Protein AF-A0A8T6UE60-F1 (afdb_monomer_lite)

Sequence (66 aa):
MRLRDDVPLN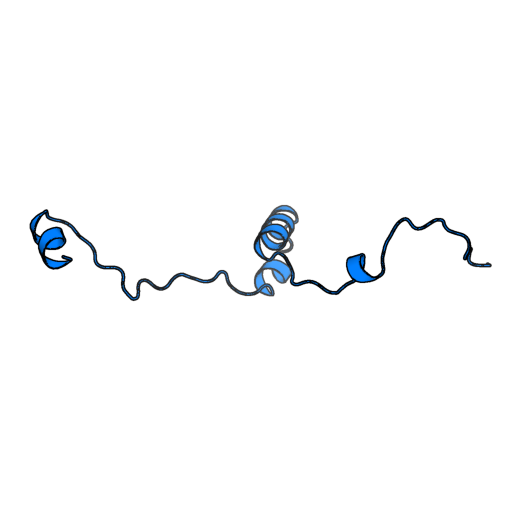LALEDLAVAGLDTDAVRELFEELEFVKLVNELAPRKVLGRAGYRTVITAGDLEDLA

Foldseek 3Di:
DDDDPPDPDPDDVVNVDDDDDPLVVVLVVCVVVVVVVVNVVGDDDPPPDCVPPDDDPDPVSVVVVD

Secondary structure (DSSP, 8-state):
------------SGGGS-PPP-HHHHHHHHHHTT-HHHHHHSPPP----STT-----SHHHHHTT-

Structure (mmCIF, N/CA/C/O backbone):
data_AF-A0A8T6UE60-F1
#
_entry.id   AF-A0A8T6UE60-F1
#
loop_
_atom_site.group_PDB
_atom_site.id
_atom_site.type_symbol
_atom_site.label_atom_id
_atom_site.label_alt_id
_atom_site.label_comp_id
_atom_site.label_asym_id
_atom_site.label_entity_id
_atom_site.label_seq_id
_atom_site.pdbx_PDB_ins_code
_atom_site.Cartn_x
_atom_site.Cartn_y
_atom_site.Cartn_z
_atom_site.occupancy
_atom_site.B_iso_or_equiv
_atom_site.auth_seq_id
_atom_site.auth_comp_id
_atom_site.auth_asym_id
_atom_site.auth_atom_id
_atom_site.pdbx_PDB_model_num
ATOM 1 N N . MET A 1 1 ? 21.215 17.004 -24.673 1.00 67.31 1 MET A N 1
ATOM 2 C CA . MET A 1 1 ? 21.008 15.847 -23.778 1.00 67.31 1 MET A CA 1
ATOM 3 C C . MET A 1 1 ? 20.428 14.724 -24.628 1.00 67.31 1 MET A C 1
ATOM 5 O O . MET A 1 1 ? 19.417 14.965 -25.271 1.00 67.31 1 MET A O 1
ATOM 9 N N . ARG A 1 2 ? 21.109 13.577 -24.752 1.00 87.00 2 ARG A N 1
ATOM 10 C CA . ARG A 1 2 ? 20.585 12.387 -25.450 1.00 87.00 2 ARG A CA 1
ATOM 11 C C . ARG A 1 2 ? 20.308 11.313 -24.405 1.00 87.00 2 ARG A C 1
ATOM 13 O O . ARG A 1 2 ? 21.128 11.143 -23.505 1.00 87.00 2 ARG A O 1
ATOM 20 N N . LEU A 1 3 ? 19.157 10.660 -24.514 1.00 90.81 3 LEU A N 1
ATOM 21 C CA . LEU A 1 3 ? 18.830 9.496 -23.700 1.00 90.81 3 LEU A CA 1
ATOM 22 C C . LEU A 1 3 ? 19.623 8.287 -24.211 1.00 90.81 3 LEU A C 1
ATOM 24 O O . LEU A 1 3 ? 20.035 8.253 -25.372 1.00 90.81 3 LEU A O 1
ATOM 28 N N . ARG A 1 4 ? 19.922 7.367 -23.295 1.00 92.25 4 ARG A N 1
ATOM 29 C CA . ARG A 1 4 ? 20.574 6.096 -23.598 1.00 92.25 4 ARG A CA 1
ATOM 30 C C . ARG A 1 4 ? 19.505 5.022 -23.675 1.00 92.25 4 ARG A C 1
ATOM 32 O O . ARG A 1 4 ? 18.817 4.785 -22.686 1.00 92.25 4 ARG A O 1
ATOM 39 N N . ASP A 1 5 ? 19.431 4.375 -24.827 1.00 93.31 5 ASP A N 1
ATOM 40 C CA . ASP A 1 5 ? 18.388 3.397 -25.145 1.00 93.31 5 ASP A CA 1
ATOM 41 C C . ASP A 1 5 ? 18.924 1.953 -25.048 1.00 93.31 5 ASP A C 1
ATOM 43 O O . ASP A 1 5 ? 18.211 0.989 -25.302 1.00 93.31 5 ASP A O 1
ATOM 47 N N . ASP A 1 6 ? 20.199 1.801 -24.678 1.00 92.75 6 ASP A N 1
ATOM 48 C CA . ASP A 1 6 ? 20.964 0.552 -24.628 1.00 92.75 6 ASP A CA 1
ATO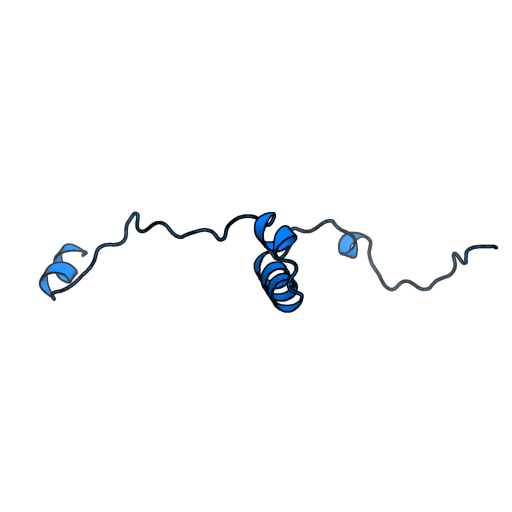M 49 C C . ASP A 1 6 ? 21.055 -0.046 -23.216 1.00 92.75 6 ASP A C 1
ATOM 51 O O . ASP A 1 6 ? 21.973 -0.805 -22.903 1.00 92.75 6 ASP A O 1
ATOM 55 N N . VAL A 1 7 ? 20.130 0.324 -22.330 1.00 91.25 7 VAL A N 1
ATOM 56 C CA . VAL A 1 7 ? 20.150 -0.132 -20.939 1.00 91.25 7 VAL A CA 1
ATOM 57 C C . VAL A 1 7 ? 19.760 -1.614 -20.885 1.00 91.25 7 VAL A C 1
ATOM 59 O O . VAL A 1 7 ? 18.668 -1.967 -21.332 1.00 91.25 7 VAL A O 1
ATOM 62 N N . PRO A 1 8 ? 20.606 -2.496 -20.320 1.00 92.19 8 PRO A N 1
ATOM 63 C CA . PRO A 1 8 ? 20.277 -3.909 -20.183 1.00 92.19 8 PRO A CA 1
ATOM 64 C C . PRO A 1 8 ? 19.246 -4.0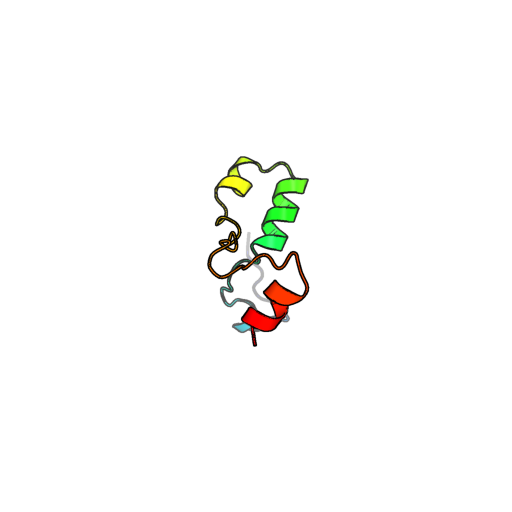93 -19.061 1.00 92.19 8 PRO A C 1
ATOM 66 O O . PRO A 1 8 ? 19.597 -4.225 -17.889 1.00 92.19 8 PRO A O 1
ATOM 69 N N . LEU A 1 9 ? 17.963 -4.069 -19.419 1.00 91.25 9 LEU A N 1
ATOM 70 C CA . LEU A 1 9 ? 16.858 -4.321 -18.498 1.00 91.25 9 LEU A CA 1
ATOM 71 C C . LEU A 1 9 ? 16.580 -5.822 -18.426 1.00 91.25 9 LEU A C 1
ATOM 73 O O . LEU A 1 9 ? 16.266 -6.452 -19.433 1.00 91.25 9 LEU A O 1
ATOM 77 N N . ASN A 1 10 ? 16.673 -6.387 -17.225 1.00 93.06 10 ASN A N 1
ATOM 78 C CA . ASN A 1 10 ? 16.281 -7.768 -16.957 1.00 93.06 10 ASN A CA 1
ATOM 79 C C . ASN A 1 10 ? 14.832 -7.811 -16.453 1.00 93.06 10 ASN A C 1
ATOM 81 O O . ASN A 1 10 ? 14.586 -8.169 -15.305 1.00 93.06 10 ASN A O 1
ATOM 85 N N . LEU A 1 11 ? 13.906 -7.334 -17.284 1.00 93.00 11 LEU A N 1
ATOM 86 C CA . LEU A 1 11 ? 12.474 -7.275 -16.994 1.00 93.00 11 LEU A CA 1
ATOM 87 C C . LEU A 1 11 ? 11.703 -7.798 -18.204 1.00 93.00 11 LEU A C 1
ATOM 89 O O . LEU A 1 11 ? 12.055 -7.493 -19.347 1.00 93.00 11 LEU A O 1
ATOM 93 N N . ALA A 1 12 ? 10.652 -8.560 -17.946 1.00 92.12 12 ALA A N 1
ATOM 94 C CA . ALA A 1 12 ? 9.672 -8.966 -18.937 1.00 92.12 12 ALA A CA 1
ATOM 95 C C . ALA A 1 12 ? 8.505 -7.959 -18.966 1.00 92.12 12 ALA A C 1
ATOM 97 O O . ALA A 1 12 ? 8.347 -7.136 -18.062 1.00 92.12 12 ALA A O 1
ATOM 98 N N . LEU A 1 13 ? 7.674 -7.985 -20.011 1.00 90.69 13 LE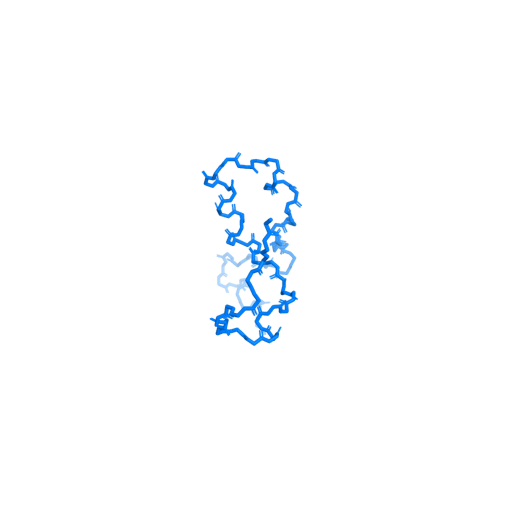U A N 1
ATOM 99 C CA . LEU A 1 13 ? 6.525 -7.067 -20.094 1.00 90.69 13 LEU A CA 1
ATOM 100 C C . LEU A 1 13 ? 5.476 -7.375 -19.020 1.00 90.69 13 LEU A C 1
ATOM 102 O O . LEU A 1 13 ? 4.771 -6.483 -18.557 1.00 90.69 13 LEU A O 1
ATOM 106 N N . GLU A 1 14 ? 5.398 -8.634 -18.610 1.00 91.94 14 GLU A N 1
ATOM 107 C CA . GLU A 1 14 ? 4.509 -9.141 -17.575 1.00 91.94 14 GLU A CA 1
ATOM 108 C C . GLU A 1 14 ? 4.843 -8.545 -16.202 1.00 91.94 14 GLU A C 1
ATOM 110 O O . GLU A 1 14 ? 3.934 -8.293 -15.414 1.00 91.94 14 GLU A O 1
ATOM 115 N N . ASP A 1 15 ? 6.118 -8.230 -15.949 1.00 91.31 15 ASP A N 1
ATOM 116 C CA . ASP A 1 15 ? 6.569 -7.576 -14.712 1.00 91.31 15 ASP A CA 1
ATOM 117 C C . ASP A 1 15 ? 6.062 -6.128 -14.606 1.00 91.31 15 ASP A C 1
ATOM 119 O O . ASP A 1 15 ? 6.014 -5.550 -13.521 1.00 91.31 15 ASP A O 1
ATOM 123 N N . LEU A 1 16 ? 5.677 -5.533 -15.739 1.00 93.06 16 LEU A N 1
ATOM 124 C CA . LEU A 1 16 ? 5.132 -4.179 -15.836 1.00 93.06 16 LEU A CA 1
ATOM 125 C C . LEU A 1 16 ? 3.597 -4.163 -15.823 1.00 93.06 16 LEU A C 1
ATOM 127 O O . LEU A 1 16 ? 2.990 -3.099 -15.981 1.00 93.06 16 LEU A O 1
ATOM 131 N N . ALA A 1 17 ? 2.953 -5.323 -15.673 1.00 93.19 17 ALA A N 1
ATOM 132 C CA . ALA A 1 17 ? 1.505 -5.401 -15.605 1.00 93.19 17 ALA A CA 1
ATOM 133 C C . ALA A 1 17 ? 0.977 -4.637 -14.381 1.00 93.19 17 ALA A C 1
ATOM 135 O O . ALA A 1 17 ? 1.488 -4.755 -13.267 1.00 93.19 17 ALA A O 1
ATOM 136 N N . VAL A 1 18 ? -0.093 -3.866 -14.581 1.00 91.94 18 VAL A N 1
ATOM 137 C CA . VAL A 1 18 ? -0.769 -3.174 -13.479 1.00 91.94 18 VAL A CA 1
ATOM 138 C C . VAL A 1 18 ? -1.459 -4.214 -12.599 1.00 91.94 18 VAL A C 1
ATOM 140 O O . VAL A 1 18 ? -2.457 -4.815 -12.999 1.00 91.94 18 VAL A O 1
ATOM 143 N N . ALA A 1 19 ? -0.927 -4.415 -11.396 1.00 87.12 19 ALA A N 1
ATOM 144 C CA . ALA A 1 19 ? -1.530 -5.242 -10.361 1.00 87.12 19 ALA A CA 1
ATOM 145 C C . ALA A 1 19 ? -2.362 -4.398 -9.381 1.00 87.12 19 ALA A C 1
ATOM 147 O O . ALA A 1 19 ? -2.244 -3.172 -9.314 1.00 87.12 19 ALA A O 1
ATOM 148 N N . GLY A 1 20 ? -3.218 -5.069 -8.609 1.00 87.19 20 GLY A N 1
ATOM 149 C CA . GLY A 1 20 ? -3.900 -4.443 -7.479 1.00 87.19 20 GLY A CA 1
ATOM 150 C C . GLY A 1 20 ? -2.909 -4.010 -6.395 1.00 87.19 20 GLY A C 1
ATOM 151 O O . GLY A 1 20 ? -1.845 -4.606 -6.238 1.00 87.19 20 GLY A O 1
ATOM 152 N N . LEU A 1 21 ? -3.275 -2.976 -5.639 1.00 86.88 21 LEU A N 1
ATOM 153 C CA . LEU A 1 21 ? -2.483 -2.493 -4.512 1.00 86.88 21 LEU A CA 1
ATOM 154 C C . LEU A 1 21 ? -2.601 -3.455 -3.324 1.00 86.88 21 LEU A C 1
ATOM 156 O O . LEU A 1 21 ? -3.713 -3.851 -2.967 1.00 86.88 21 LEU A O 1
ATOM 160 N N . ASP A 1 22 ? -1.486 -3.751 -2.659 1.00 90.06 22 ASP A N 1
ATOM 161 C CA . ASP A 1 22 ? -1.522 -4.337 -1.319 1.00 90.06 22 ASP A CA 1
ATOM 162 C C . ASP A 1 22 ? -1.933 -3.252 -0.313 1.00 90.06 22 ASP A C 1
ATOM 164 O O . ASP A 1 22 ? -1.128 -2.443 0.153 1.00 90.06 22 ASP A O 1
ATOM 168 N N . THR A 1 23 ? -3.230 -3.185 -0.026 1.00 90.06 23 THR A N 1
ATOM 169 C CA . THR A 1 23 ? -3.799 -2.133 0.819 1.00 90.06 23 THR A CA 1
ATOM 170 C C . THR A 1 23 ? -3.342 -2.201 2.270 1.00 90.06 23 THR A C 1
ATOM 172 O O . THR A 1 23 ? -3.396 -1.175 2.946 1.00 90.06 23 THR A O 1
ATOM 175 N N . ASP A 1 24 ? -2.930 -3.372 2.763 1.00 91.12 24 ASP A N 1
ATOM 176 C CA . ASP A 1 24 ? -2.462 -3.509 4.143 1.00 91.12 24 ASP A CA 1
ATOM 177 C C . ASP A 1 24 ? -1.015 -3.021 4.263 1.00 91.12 24 ASP A C 1
ATOM 179 O O . ASP A 1 24 ? -0.747 -2.172 5.115 1.00 91.12 24 ASP A O 1
ATOM 183 N N . ALA A 1 25 ? -0.129 -3.435 3.350 1.00 92.44 25 ALA A N 1
ATOM 184 C CA . ALA A 1 25 ? 1.260 -2.966 3.328 1.00 92.44 25 ALA A CA 1
ATOM 185 C C . ALA A 1 25 ? 1.362 -1.445 3.109 1.00 92.44 25 ALA A C 1
ATOM 187 O O . ALA A 1 25 ? 2.148 -0.755 3.758 1.00 92.44 25 ALA A O 1
ATOM 188 N N . VAL A 1 26 ? 0.535 -0.889 2.217 1.00 93.44 26 VAL A N 1
ATOM 189 C CA . VAL A 1 26 ? 0.526 0.561 1.959 1.00 93.44 26 VAL A CA 1
ATOM 190 C C . VAL A 1 26 ? -0.016 1.344 3.147 1.00 93.44 26 VAL A C 1
ATOM 192 O O . VAL A 1 26 ? 0.482 2.429 3.444 1.00 93.44 26 VAL A O 1
ATOM 195 N N . ARG A 1 27 ? -1.025 0.811 3.841 1.00 93.19 27 ARG A N 1
ATOM 196 C CA . ARG A 1 27 ? -1.569 1.455 5.036 1.00 93.19 27 ARG A CA 1
ATOM 197 C C . ARG A 1 27 ? -0.535 1.505 6.154 1.00 93.19 27 ARG A C 1
ATOM 199 O O . ARG A 1 27 ? -0.367 2.572 6.729 1.00 93.19 27 ARG A O 1
ATOM 206 N N . GLU A 1 28 ? 0.163 0.401 6.413 1.00 94.94 28 GLU A N 1
ATOM 207 C CA . GLU A 1 28 ? 1.242 0.340 7.406 1.00 94.94 28 GLU A CA 1
ATOM 208 C C . GLU A 1 28 ? 2.326 1.386 7.112 1.00 94.94 28 GLU A C 1
ATOM 210 O O . GLU A 1 28 ? 2.647 2.206 7.971 1.00 94.94 28 GLU A O 1
ATOM 215 N N . LEU A 1 29 ? 2.797 1.445 5.862 1.00 96.31 29 LEU A N 1
ATOM 216 C CA . LEU A 1 29 ? 3.790 2.432 5.439 1.00 96.31 29 LEU A CA 1
ATOM 217 C C . LEU A 1 29 ? 3.288 3.879 5.598 1.00 96.31 29 LEU A C 1
ATOM 219 O O . LEU A 1 29 ? 4.033 4.766 6.006 1.00 96.31 29 LEU A O 1
ATOM 223 N N . PHE A 1 30 ? 2.028 4.153 5.257 1.00 95.38 30 PHE A N 1
ATOM 224 C CA . PHE A 1 30 ? 1.463 5.500 5.376 1.00 95.38 30 PHE A CA 1
ATOM 225 C C . PHE A 1 30 ? 1.212 5.916 6.827 1.00 95.38 30 PHE A C 1
ATOM 227 O O . PHE A 1 30 ? 1.300 7.105 7.129 1.00 95.38 30 PHE A O 1
ATOM 234 N N . GLU A 1 31 ? 0.900 4.968 7.709 1.00 94.44 31 GLU A N 1
ATOM 235 C CA . GLU A 1 31 ? 0.804 5.204 9.149 1.00 94.44 31 GLU A CA 1
ATOM 236 C C . GLU A 1 31 ? 2.186 5.529 9.737 1.00 94.44 31 GLU A C 1
ATOM 238 O O . GLU A 1 31 ? 2.299 6.512 10.469 1.00 94.44 31 GLU A O 1
ATOM 243 N N . GLU A 1 32 ? 3.240 4.796 9.351 1.00 97.06 32 GLU A N 1
ATOM 244 C CA . GLU A 1 32 ? 4.628 5.073 9.761 1.00 97.06 32 GLU A CA 1
ATOM 245 C C . GLU A 1 32 ? 5.096 6.472 9.330 1.00 97.06 32 GLU A C 1
ATOM 247 O O . GLU A 1 32 ? 5.735 7.190 10.096 1.00 97.06 32 GLU A O 1
ATOM 252 N N . LEU A 1 33 ? 4.749 6.879 8.108 1.00 97.81 33 LEU A N 1
ATOM 253 C CA . LEU A 1 33 ? 5.144 8.169 7.535 1.00 97.81 33 LEU A CA 1
ATOM 254 C C . LEU A 1 33 ? 4.188 9.322 7.881 1.00 97.81 33 LEU A C 1
ATOM 256 O O . LEU A 1 33 ? 4.331 10.421 7.343 1.00 97.81 33 LEU A O 1
ATOM 260 N N . GLU A 1 34 ? 3.197 9.081 8.741 1.00 94.88 34 GLU A N 1
ATOM 261 C CA . GLU A 1 34 ? 2.181 10.059 9.147 1.00 94.88 34 GLU A CA 1
ATOM 262 C C . GLU A 1 34 ? 1.405 10.688 7.968 1.00 94.88 34 GLU A C 1
ATOM 264 O O . GLU A 1 34 ? 0.910 11.819 8.032 1.00 94.88 34 GLU A O 1
ATOM 269 N N . PHE A 1 35 ? 1.212 9.946 6.875 1.00 96.62 35 PHE A N 1
ATOM 270 C CA . PHE A 1 35 ? 0.400 10.370 5.731 1.00 96.62 35 PHE A CA 1
ATOM 271 C C . PHE A 1 35 ? -1.103 10.217 5.996 1.00 96.62 35 PHE A C 1
ATOM 273 O O . PHE A 1 35 ? -1.847 9.625 5.214 1.00 96.62 35 PHE A O 1
ATOM 280 N N . VAL A 1 36 ? -1.582 10.823 7.083 1.00 91.44 36 VAL A N 1
ATOM 281 C CA . VAL A 1 36 ? -2.949 10.678 7.614 1.00 91.44 36 VAL A CA 1
ATOM 282 C C . VAL A 1 36 ? -4.033 10.935 6.558 1.00 91.44 36 VAL A C 1
ATOM 284 O O . VAL A 1 36 ? -5.043 10.237 6.520 1.00 91.44 36 VAL A O 1
ATOM 287 N N . LYS A 1 37 ? -3.834 11.914 5.664 1.00 92.25 37 LYS A N 1
ATOM 288 C CA . LYS A 1 37 ? -4.789 12.191 4.575 1.00 92.25 37 LYS A CA 1
ATOM 289 C C . LYS A 1 37 ? -4.900 11.020 3.598 1.00 92.25 37 LYS A C 1
ATOM 291 O O . LYS A 1 37 ? -6.009 10.603 3.291 1.00 92.25 37 LYS A O 1
ATOM 296 N N . LEU A 1 38 ? -3.768 10.453 3.185 1.00 90.81 38 LEU A N 1
ATOM 297 C CA . LEU A 1 38 ? -3.730 9.328 2.251 1.00 90.81 38 LEU A CA 1
ATOM 298 C C . LEU A 1 38 ? -4.266 8.042 2.891 1.00 90.81 38 LEU A C 1
ATOM 300 O O . LEU A 1 38 ? -4.980 7.287 2.239 1.00 90.81 38 LEU A O 1
ATOM 304 N N . VAL A 1 39 ? -4.016 7.824 4.187 1.00 89.69 39 VAL A N 1
ATOM 305 C CA . VAL A 1 39 ? -4.599 6.701 4.948 1.00 89.69 39 VAL A CA 1
ATOM 306 C C . VAL A 1 39 ? -6.133 6.718 4.904 1.00 89.69 39 VAL A C 1
ATOM 308 O O . VAL A 1 39 ? -6.757 5.655 4.820 1.00 89.69 39 VAL A O 1
ATOM 311 N N . ASN A 1 40 ? -6.736 7.911 4.938 1.00 86.94 40 ASN A N 1
ATOM 312 C CA . ASN A 1 40 ? -8.189 8.099 4.891 1.00 86.94 40 ASN A CA 1
ATOM 313 C C . ASN A 1 40 ? -8.783 7.948 3.481 1.00 86.94 40 ASN A C 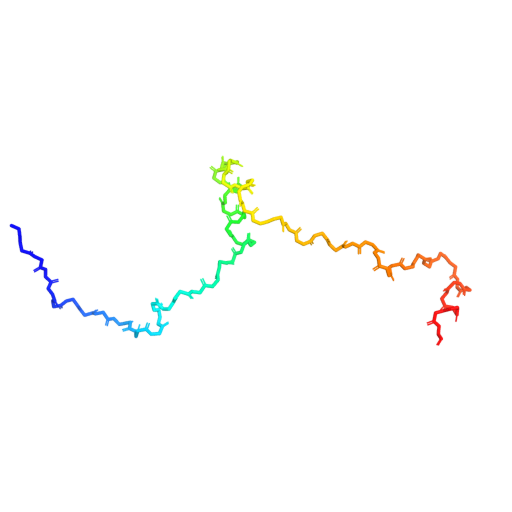1
ATOM 315 O O . ASN A 1 40 ? -9.979 7.697 3.353 1.00 86.94 40 ASN A O 1
ATOM 319 N N . GLU A 1 41 ? -7.969 8.101 2.437 1.00 89.06 41 GLU A N 1
ATOM 320 C CA . GLU A 1 41 ? -8.376 7.897 1.041 1.00 89.06 41 GLU A CA 1
ATOM 321 C C . GLU A 1 41 ? -8.306 6.419 0.619 1.00 89.06 41 GLU A C 1
ATOM 323 O O . GLU A 1 41 ? -8.962 6.014 -0.343 1.00 89.06 41 GLU A O 1
ATOM 328 N N . LEU A 1 42 ? -7.551 5.587 1.347 1.00 86.75 42 LEU A N 1
ATOM 329 C CA . LEU A 1 42 ? -7.507 4.142 1.121 1.00 86.75 42 LEU A CA 1
ATOM 330 C C . LEU A 1 42 ? -8.852 3.483 1.448 1.00 86.75 42 LEU A C 1
ATOM 332 O O . LEU A 1 42 ? -9.514 3.831 2.429 1.00 86.75 42 LEU A O 1
ATOM 336 N N . ALA A 1 43 ? -9.203 2.447 0.676 1.00 78.94 43 ALA A N 1
ATOM 337 C CA . ALA A 1 43 ? -10.405 1.653 0.911 1.00 78.94 43 ALA A CA 1
ATOM 338 C C . ALA A 1 43 ? -10.489 1.207 2.388 1.00 78.94 43 ALA A C 1
ATOM 340 O O . ALA A 1 43 ? -9.479 0.752 2.947 1.00 78.94 43 ALA A O 1
ATOM 341 N N . PRO A 1 44 ? -11.664 1.325 3.038 1.00 73.38 44 PRO A N 1
ATOM 342 C CA . PRO A 1 44 ? -11.832 0.883 4.414 1.00 73.38 44 PRO A CA 1
ATOM 343 C C . PRO A 1 44 ? -11.447 -0.588 4.538 1.00 73.38 44 PRO A C 1
ATOM 345 O O . PRO A 1 44 ? -11.785 -1.391 3.661 1.00 73.38 44 PRO A O 1
ATOM 348 N N . ARG A 1 45 ? -10.793 -0.969 5.644 1.00 72.94 45 ARG A N 1
ATOM 349 C CA . ARG A 1 45 ? -10.641 -2.393 5.963 1.00 72.94 45 ARG A CA 1
ATOM 350 C C . ARG A 1 45 ? -12.021 -3.032 5.909 1.00 72.94 45 ARG A C 1
ATOM 352 O O . ARG A 1 45 ? -12.981 -2.467 6.440 1.00 72.94 45 ARG A O 1
ATOM 359 N N . LYS A 1 46 ? -12.126 -4.205 5.279 1.00 65.25 46 LYS A N 1
ATOM 360 C CA . LYS A 1 46 ? -13.339 -5.019 5.369 1.00 65.25 46 LYS A CA 1
ATOM 361 C C . LYS A 1 46 ? -13.601 -5.283 6.847 1.00 65.25 46 LYS A C 1
ATOM 363 O O . LYS A 1 46 ? -12.966 -6.135 7.461 1.00 65.25 46 LYS A O 1
ATOM 368 N N . VAL A 1 47 ? -14.533 -4.532 7.419 1.00 62.28 47 VAL A N 1
ATOM 369 C CA . VAL A 1 47 ? -15.080 -4.830 8.732 1.00 62.28 47 VAL A CA 1
ATOM 370 C C . VAL A 1 47 ? -15.910 -6.083 8.522 1.00 62.28 47 VAL A C 1
ATOM 372 O O . VAL A 1 47 ? -16.966 -6.033 7.891 1.00 62.28 47 VAL A O 1
ATOM 375 N N . LEU A 1 48 ? -15.400 -7.227 8.978 1.00 65.50 48 LEU A N 1
ATOM 376 C CA . LEU A 1 48 ? -16.209 -8.434 9.066 1.00 65.50 48 LEU A CA 1
ATOM 377 C C . LEU A 1 48 ? -17.404 -8.086 9.955 1.00 65.50 48 LEU A C 1
ATOM 379 O O . LEU A 1 48 ? -17.261 -7.832 11.152 1.00 65.50 48 LEU A O 1
ATOM 383 N N . GLY A 1 49 ? -18.582 -7.980 9.344 1.00 64.81 49 GLY A N 1
ATOM 384 C CA . GLY A 1 49 ? -19.811 -7.780 10.089 1.00 64.81 49 GLY A CA 1
ATOM 385 C C . GLY A 1 49 ? -20.018 -8.966 11.024 1.00 64.81 49 GLY A C 1
ATOM 386 O O . GLY A 1 49 ? -19.733 -10.104 10.664 1.00 64.81 49 GLY A O 1
ATOM 387 N N . ARG A 1 50 ? -20.584 -8.725 12.209 1.00 64.94 50 ARG A N 1
ATOM 388 C CA . ARG A 1 50 ? -20.999 -9.801 13.129 1.00 64.94 50 ARG A CA 1
ATOM 389 C C . ARG A 1 50 ? -22.178 -10.636 12.598 1.00 64.94 50 ARG A C 1
ATOM 391 O O . ARG A 1 50 ? -22.710 -11.472 13.320 1.00 64.94 50 ARG A O 1
ATOM 398 N N . ALA A 1 51 ? -22.614 -10.409 11.359 1.00 66.25 51 ALA A N 1
ATOM 399 C CA . ALA A 1 51 ? -23.681 -11.172 10.733 1.00 66.25 51 ALA A CA 1
ATOM 400 C C . ALA A 1 51 ? -23.268 -12.649 10.636 1.00 66.25 51 ALA A C 1
ATOM 402 O O . ALA A 1 51 ? -22.286 -12.980 9.980 1.00 66.25 51 ALA A O 1
ATOM 403 N N . GLY A 1 52 ? -24.006 -13.522 11.324 1.00 65.06 52 GLY A N 1
ATOM 404 C CA . GLY A 1 52 ? -23.732 -14.961 11.379 1.00 65.06 52 GLY A CA 1
ATOM 405 C C . GLY A 1 52 ? -22.892 -15.422 12.574 1.00 65.06 52 GLY A C 1
ATOM 406 O O . GLY A 1 52 ? -22.784 -16.625 12.790 1.00 65.06 52 GLY A O 1
ATOM 407 N N . TYR A 1 53 ? -22.358 -14.512 13.396 1.00 72.25 53 TYR A N 1
ATOM 408 C CA . TYR A 1 53 ? -21.705 -14.892 14.649 1.00 72.25 53 TYR A CA 1
ATOM 409 C C . TYR A 1 53 ? -22.766 -15.161 15.723 1.00 72.25 53 TYR A C 1
ATOM 411 O O . TYR A 1 53 ? -23.548 -14.274 16.067 1.00 72.25 53 TYR A O 1
ATOM 419 N N . ARG A 1 54 ? -22.786 -16.383 16.265 1.00 72.81 54 ARG A N 1
ATOM 420 C CA . ARG A 1 54 ? -23.544 -16.739 17.473 1.00 72.81 54 ARG A CA 1
ATOM 421 C C . ARG A 1 54 ? -22.578 -16.860 18.645 1.00 72.81 54 ARG A C 1
ATOM 423 O O . ARG A 1 54 ? -21.527 -17.482 18.523 1.00 72.81 54 ARG A O 1
ATOM 430 N N . THR A 1 55 ? -22.929 -16.243 19.767 1.00 80.56 55 THR A N 1
ATOM 431 C CA . THR A 1 55 ? -22.159 -16.362 21.007 1.00 80.56 55 THR A CA 1
ATOM 432 C C . THR A 1 55 ? -22.591 -17.634 21.727 1.00 80.56 55 THR A C 1
ATOM 434 O O . THR A 1 55 ? -23.757 -17.753 22.085 1.00 80.56 55 THR A O 1
ATOM 437 N N . VAL A 1 56 ? -21.653 -18.555 21.946 1.00 84.94 56 VAL A N 1
ATOM 438 C CA . VAL A 1 56 ? -21.838 -19.768 22.757 1.00 84.94 56 VAL A CA 1
ATOM 439 C C . VAL A 1 56 ? -21.299 -19.465 24.150 1.00 84.94 56 VAL A C 1
ATOM 441 O O . VAL A 1 56 ? -20.117 -19.149 24.290 1.00 84.94 56 VAL A O 1
ATOM 444 N N . ILE A 1 57 ? -22.156 -19.497 25.168 1.00 88.19 57 ILE A N 1
ATOM 445 C CA . ILE A 1 57 ? -21.778 -19.193 26.558 1.00 88.19 57 ILE A CA 1
ATOM 446 C C . ILE A 1 57 ? -21.775 -20.476 27.393 1.00 88.19 57 ILE A C 1
ATOM 448 O O . ILE A 1 57 ? -20.984 -20.618 28.326 1.00 88.19 57 ILE A O 1
ATOM 452 N N . THR A 1 58 ? -22.633 -21.428 27.042 1.00 88.31 58 THR A N 1
ATOM 453 C CA . THR A 1 58 ? -22.834 -22.688 27.751 1.00 88.31 58 THR A CA 1
ATOM 454 C C . THR A 1 58 ? -22.627 -23.885 26.827 1.00 88.31 58 THR A C 1
ATOM 456 O O . THR A 1 58 ? -22.637 -23.758 25.605 1.00 88.31 58 THR A O 1
ATOM 459 N N . ALA A 1 59 ? -22.450 -25.073 27.411 1.00 83.81 59 ALA A N 1
ATOM 460 C CA . ALA A 1 59 ? -22.362 -26.311 26.637 1.00 83.81 59 ALA A CA 1
ATOM 461 C C . ALA A 1 59 ? -23.654 -26.603 25.845 1.00 83.81 59 ALA A C 1
ATOM 463 O O . ALA A 1 59 ? -23.571 -27.132 24.743 1.00 83.81 59 ALA A O 1
ATOM 464 N N . GLY A 1 60 ? -24.823 -26.195 26.360 1.00 85.31 60 GLY A N 1
ATOM 465 C CA . GLY A 1 60 ? -26.103 -26.330 25.652 1.00 85.31 60 GLY A CA 1
ATOM 466 C C . GLY A 1 60 ? -26.178 -25.469 24.389 1.00 85.31 60 GLY A C 1
ATOM 467 O O . GLY A 1 60 ? -26.613 -25.946 23.348 1.00 85.31 60 GLY A O 1
ATOM 468 N N . ASP A 1 61 ? -25.635 -24.247 24.434 1.00 82.50 61 ASP A N 1
ATOM 4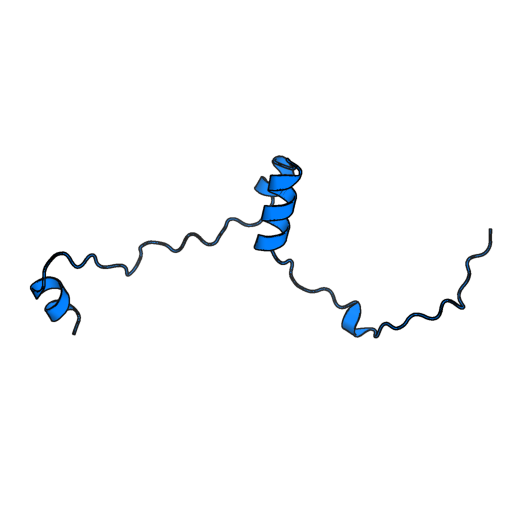69 C CA . ASP A 1 61 ? -25.584 -23.364 23.256 1.00 82.50 61 ASP A CA 1
ATOM 470 C C . ASP A 1 61 ? -24.740 -23.959 22.110 1.00 82.50 61 ASP A C 1
ATOM 472 O O . ASP A 1 61 ? -24.882 -23.552 20.957 1.00 82.50 61 ASP A O 1
ATOM 476 N N . LEU A 1 62 ? -23.825 -24.886 22.424 1.00 81.31 62 LEU A N 1
ATOM 477 C CA . LEU A 1 62 ? -23.001 -25.590 21.441 1.00 81.31 62 LEU A CA 1
ATOM 478 C C . LEU A 1 62 ? -23.749 -26.765 20.800 1.00 81.31 62 LEU A C 1
ATOM 480 O O . LEU A 1 62 ? -23.562 -27.023 19.614 1.00 81.31 62 LEU A O 1
ATOM 484 N N . GLU A 1 63 ? -24.589 -27.464 21.564 1.00 83.12 63 GLU A N 1
ATOM 485 C CA . GLU A 1 63 ? -25.420 -28.567 21.061 1.00 83.12 63 GLU A CA 1
ATOM 486 C C . GLU A 1 63 ? -26.481 -28.060 20.071 1.00 83.12 63 GLU A C 1
ATOM 488 O O . GLU A 1 63 ? -26.726 -28.710 19.059 1.00 83.12 63 GLU A O 1
ATOM 493 N N . ASP A 1 64 ? -27.004 -26.848 20.281 1.00 79.00 64 ASP A N 1
ATOM 494 C CA . ASP A 1 64 ? -27.949 -26.168 19.379 1.00 79.00 64 ASP A CA 1
ATOM 495 C C . ASP A 1 64 ? -27.337 -25.725 18.026 1.00 79.00 64 ASP A C 1
ATOM 497 O O . ASP A 1 64 ? -28.034 -25.172 17.165 1.00 79.00 64 ASP A O 1
ATOM 501 N N . LEU A 1 65 ? -26.024 -25.911 17.836 1.00 76.69 65 LEU A N 1
ATOM 502 C CA . LEU A 1 65 ? -25.302 -25.597 16.596 1.00 76.69 65 LEU A CA 1
ATOM 503 C C . LEU A 1 65 ? -24.993 -26.826 15.723 1.00 76.69 65 LEU A C 1
ATOM 505 O O . LEU A 1 65 ? -24.496 -26.630 14.610 1.00 76.69 65 LEU A O 1
ATOM 509 N N . ALA A 1 66 ? -25.242 -28.045 16.214 1.00 60.16 66 ALA A N 1
ATOM 510 C CA . ALA A 1 66 ? -25.049 -29.300 15.477 1.00 60.16 66 ALA A CA 1
ATOM 511 C C . ALA A 1 66 ? -26.262 -29.649 14.598 1.00 60.16 66 ALA A C 1
ATOM 513 O O . ALA A 1 66 ? -26.032 -30.181 13.487 1.00 60.16 66 ALA A O 1
#

pLDDT: mean 85.34, std 10.17, range [60.16, 97.81]

Radius of gyration: 24.12 Å; chains: 1; bounding box: 49×45×53 Å